Protein AF-A0A6G1J8J0-F1 (afdb_monomer_lite)

Secondary structure (DSSP, 8-state):
-PPPP----PPTT----TT---EEEEETTEEEEE-TT---S--TT-EEEESS--TTSPTT--EEEEEEETTTTEEEEEETTTS--EEEEEEGGGEEEPPPP--

Radius of gyration: 15.96 Å; chains: 1; bounding box: 35×43×40 Å

Organism: NCBI:txid1168545

St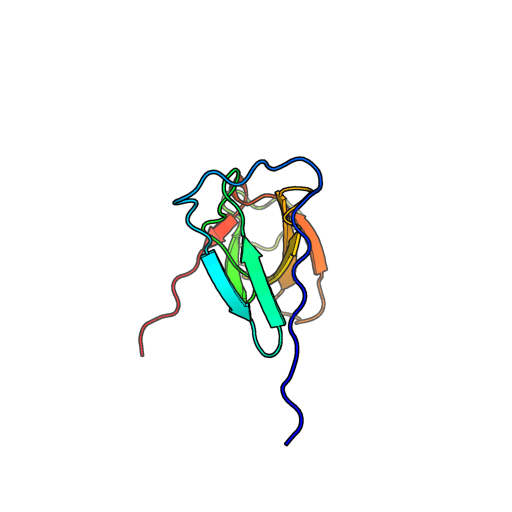ructure (mmCIF, N/CA/C/O backbone):
data_AF-A0A6G1J8J0-F1
#
_entry.id   AF-A0A6G1J8J0-F1
#
loop_
_atom_site.group_PDB
_atom_site.id
_atom_site.type_symbol
_atom_site.label_atom_id
_atom_site.label_alt_id
_atom_site.label_comp_id
_atom_site.label_asym_id
_atom_site.label_entity_id
_atom_site.label_seq_id
_atom_site.pdbx_PDB_ins_code
_atom_site.Cartn_x
_atom_site.Cartn_y
_atom_site.Cartn_z
_atom_site.occupancy
_atom_site.B_iso_or_equiv
_atom_site.auth_seq_id
_atom_site.auth_comp_id
_atom_site.auth_asym_id
_atom_site.auth_atom_id
_atom_site.pdbx_PDB_model_num
ATOM 1 N N . MET A 1 1 ? 1.899 -31.482 -17.831 1.00 40.88 1 MET A N 1
ATOM 2 C CA . MET A 1 1 ? 1.860 -30.150 -17.193 1.00 40.88 1 MET A CA 1
ATOM 3 C C . MET A 1 1 ? 2.142 -29.133 -18.278 1.00 40.88 1 MET A C 1
ATOM 5 O O . MET A 1 1 ? 3.188 -29.233 -18.908 1.00 40.88 1 MET A O 1
ATOM 9 N N . SER A 1 2 ? 1.194 -28.249 -18.578 1.00 36.06 2 SER A N 1
ATOM 10 C CA . SER A 1 2 ? 1.409 -27.183 -19.560 1.00 36.06 2 SER A CA 1
ATOM 11 C C . SER A 1 2 ? 2.278 -26.093 -18.926 1.00 36.06 2 SER A C 1
ATOM 13 O O . SER A 1 2 ? 2.018 -25.744 -17.773 1.00 36.06 2 SER A O 1
ATOM 15 N N . PRO A 1 3 ? 3.301 -25.563 -19.616 1.00 33.72 3 PRO A N 1
ATOM 16 C CA . PRO A 1 3 ? 4.051 -24.424 -19.105 1.00 33.72 3 PRO A CA 1
ATOM 17 C C . PRO A 1 3 ? 3.099 -23.232 -18.952 1.00 33.72 3 PRO A C 1
ATOM 19 O O . PRO A 1 3 ? 2.392 -22.868 -19.891 1.00 33.72 3 PRO A O 1
ATOM 22 N N . GLN A 1 4 ? 3.047 -22.656 -17.752 1.00 35.66 4 GLN A N 1
ATOM 23 C CA . GLN A 1 4 ? 2.359 -21.390 -17.534 1.00 35.66 4 GLN A CA 1
ATOM 24 C C . GLN A 1 4 ? 3.195 -20.290 -18.189 1.00 35.66 4 GLN A C 1
ATOM 26 O O . GLN A 1 4 ? 4.354 -20.086 -17.828 1.00 35.66 4 GLN A O 1
ATOM 31 N N . TYR A 1 5 ? 2.623 -19.618 -19.184 1.00 29.31 5 TYR A N 1
ATOM 32 C CA . TYR A 1 5 ? 3.220 -18.445 -19.809 1.00 29.31 5 T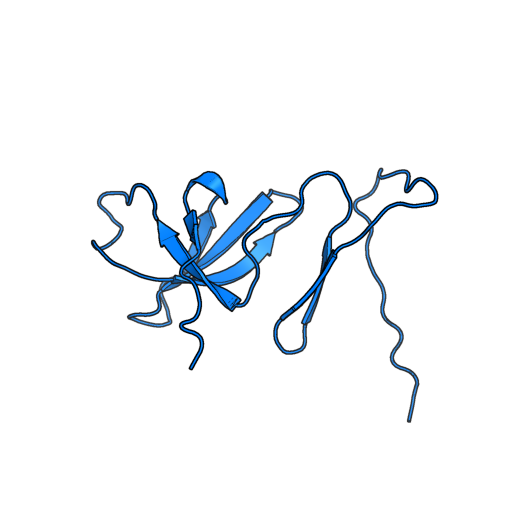YR A CA 1
ATOM 33 C C . TYR A 1 5 ? 2.746 -17.204 -19.061 1.00 29.31 5 TYR A C 1
ATOM 35 O O . TYR A 1 5 ? 1.547 -17.011 -18.877 1.00 29.31 5 TYR A O 1
ATOM 43 N N . TRP A 1 6 ? 3.693 -16.374 -18.635 1.00 35.69 6 TRP A N 1
ATOM 44 C CA . TRP A 1 6 ? 3.427 -15.144 -17.898 1.00 35.69 6 TRP A CA 1
ATOM 45 C C . TRP A 1 6 ? 3.633 -13.960 -18.844 1.00 35.69 6 TRP A C 1
ATOM 47 O O . TRP A 1 6 ? 4.663 -13.877 -19.517 1.00 35.69 6 TRP A O 1
ATOM 57 N N . SER A 1 7 ? 2.659 -13.053 -18.910 1.00 35.62 7 SER A N 1
ATOM 58 C CA . SER A 1 7 ? 2.751 -11.798 -19.662 1.00 35.62 7 SER A CA 1
ATOM 59 C C . SER A 1 7 ? 2.887 -10.624 -18.699 1.00 35.62 7 SER A C 1
ATOM 61 O O . SER A 1 7 ? 2.092 -10.506 -17.772 1.00 35.62 7 SER A O 1
ATOM 63 N N . TYR A 1 8 ? 3.854 -9.742 -18.938 1.00 46.91 8 TYR A N 1
AT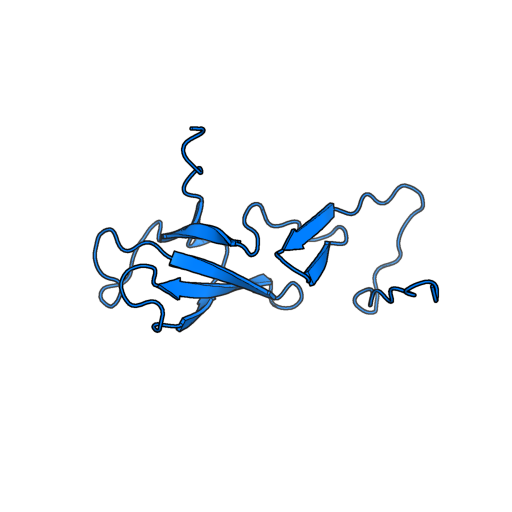OM 64 C CA . TYR A 1 8 ? 3.993 -8.468 -18.233 1.00 46.91 8 TYR A CA 1
ATOM 65 C C . TYR A 1 8 ? 3.660 -7.320 -19.195 1.00 46.91 8 TYR A C 1
ATOM 67 O O . TYR A 1 8 ? 4.128 -7.308 -20.335 1.00 46.91 8 TYR A O 1
ATOM 75 N N . GLU A 1 9 ? 2.861 -6.346 -18.754 1.00 41.25 9 GLU A N 1
ATOM 76 C CA . GLU A 1 9 ? 2.706 -5.073 -19.462 1.00 41.25 9 GLU A CA 1
ATOM 77 C C . GLU A 1 9 ? 3.725 -4.073 -18.913 1.00 41.25 9 GLU A C 1
ATOM 79 O O . GLU A 1 9 ? 3.651 -3.637 -17.767 1.00 41.25 9 GLU A O 1
ATOM 84 N N . LEU A 1 10 ? 4.683 -3.677 -19.750 1.00 48.38 10 LEU A N 1
ATOM 85 C CA . LEU A 1 10 ? 5.461 -2.471 -19.494 1.00 48.38 10 LEU A CA 1
ATOM 86 C C . LEU A 1 10 ? 4.556 -1.268 -19.759 1.00 48.38 10 LEU A C 1
ATOM 88 O O . LEU A 1 10 ? 3.943 -1.184 -20.826 1.00 48.38 10 LEU A O 1
ATOM 92 N N . LEU A 1 11 ? 4.499 -0.318 -18.822 1.00 46.97 11 LEU A N 1
ATOM 93 C CA . LEU A 1 11 ? 3.863 0.976 -19.069 1.00 46.97 11 LEU A CA 1
ATOM 94 C C . LEU A 1 11 ? 4.430 1.557 -20.374 1.00 46.97 11 LEU A C 1
ATOM 96 O O . LEU A 1 11 ? 5.647 1.697 -20.531 1.00 46.97 11 LEU A O 1
ATOM 100 N N . ARG A 1 12 ? 3.545 1.816 -21.349 1.00 40.31 12 ARG A N 1
ATOM 101 C CA . ARG A 1 12 ? 3.922 2.298 -22.686 1.00 40.31 12 ARG A CA 1
ATOM 102 C C . ARG A 1 12 ? 4.835 3.520 -22.555 1.00 40.31 12 ARG A C 1
ATOM 104 O O . ARG A 1 12 ? 4.400 4.559 -22.075 1.00 40.31 12 ARG A O 1
ATOM 111 N N . GLY A 1 13 ? 6.074 3.397 -23.035 1.00 40.97 13 GLY A N 1
ATOM 112 C CA . GLY A 1 13 ? 7.033 4.506 -23.121 1.00 40.97 13 GLY A CA 1
ATOM 113 C C . GLY A 1 13 ? 8.3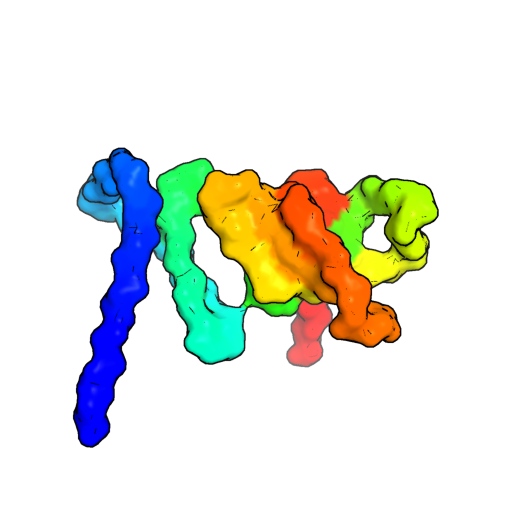62 4.280 -22.399 1.00 40.97 13 GLY A C 1
ATOM 114 O O . GLY A 1 13 ? 9.329 4.979 -22.702 1.00 40.97 13 GLY A O 1
ATOM 115 N N . SER A 1 14 ? 8.467 3.284 -21.516 1.00 47.03 14 SER A N 1
ATOM 116 C CA . SER A 1 14 ? 9.737 2.980 -20.849 1.00 47.03 14 SER A CA 1
ATOM 117 C C . SER A 1 14 ? 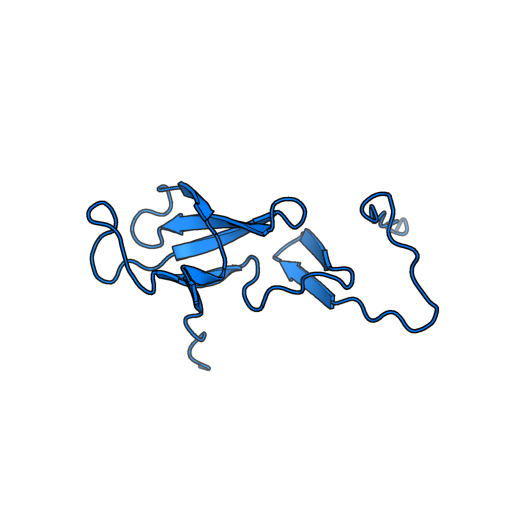10.708 2.285 -21.806 1.00 47.03 14 SER A C 1
ATOM 119 O O . SER A 1 14 ? 10.576 1.099 -22.108 1.00 47.03 14 SER A O 1
ATOM 121 N N . ARG A 1 15 ? 11.724 3.015 -22.281 1.00 49.56 15 ARG A N 1
ATOM 122 C CA . ARG A 1 15 ? 12.928 2.404 -22.860 1.00 49.56 15 ARG A CA 1
ATOM 123 C C . ARG A 1 15 ? 13.692 1.723 -21.730 1.00 49.56 15 ARG A C 1
ATOM 125 O O . ARG A 1 15 ? 14.364 2.384 -20.945 1.00 49.56 15 ARG A O 1
ATOM 132 N N . LEU A 1 16 ? 13.562 0.406 -21.635 1.00 54.16 16 LEU A N 1
ATOM 133 C CA . LEU A 1 16 ? 14.376 -0.385 -20.724 1.00 54.16 16 LEU A CA 1
ATOM 134 C C . LEU A 1 16 ? 15.806 -0.413 -21.263 1.00 54.16 16 LEU A C 1
ATOM 136 O O . LEU A 1 16 ? 16.075 -1.016 -22.301 1.00 54.16 16 LEU A O 1
ATOM 140 N N . ASN A 1 17 ? 16.723 0.260 -20.575 1.00 51.47 17 ASN A N 1
ATOM 141 C CA . ASN A 1 17 ? 18.141 0.142 -20.889 1.00 51.47 17 ASN A CA 1
ATOM 142 C C . ASN A 1 17 ? 18.640 -1.227 -20.407 1.00 51.47 17 ASN A C 1
ATOM 144 O O . ASN A 1 17 ? 18.181 -1.744 -19.384 1.00 51.47 17 ASN A O 1
ATOM 148 N N . GLN A 1 18 ? 19.582 -1.826 -21.131 1.00 44.19 18 GLN A N 1
ATOM 149 C CA . GLN A 1 18 ? 20.219 -3.070 -20.704 1.00 44.19 18 GLN A CA 1
ATOM 150 C C . GLN A 1 18 ? 20.824 -2.870 -19.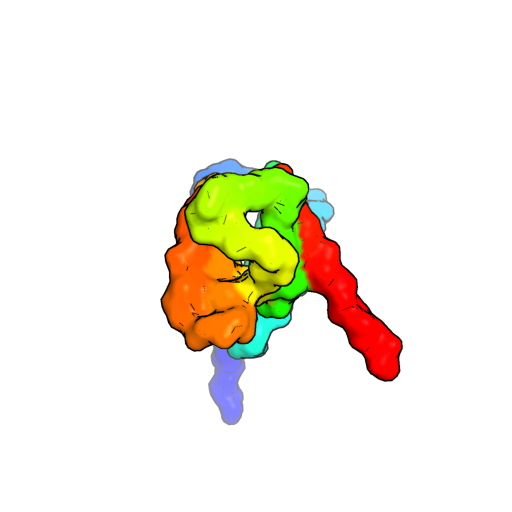298 1.00 44.19 18 GLN A C 1
ATOM 152 O O . GLN A 1 18 ? 21.498 -1.871 -19.058 1.00 44.19 18 GLN A O 1
ATOM 157 N N . GLY A 1 19 ? 20.531 -3.770 -18.353 1.00 50.53 19 GLY A N 1
ATOM 158 C CA . GLY A 1 19 ? 20.907 -3.610 -16.937 1.00 50.53 19 GLY A CA 1
ATOM 159 C C . GLY A 1 19 ? 19.839 -2.973 -16.038 1.00 50.53 19 GLY A C 1
ATOM 160 O O . GLY A 1 19 ? 20.079 -2.782 -14.847 1.00 50.53 19 GLY A O 1
ATOM 161 N N . THR A 1 20 ? 18.652 -2.677 -16.575 1.00 54.66 20 THR A N 1
ATOM 162 C CA . THR A 1 20 ? 17.501 -2.242 -15.778 1.00 54.66 20 THR A CA 1
ATOM 163 C C . THR A 1 20 ? 17.123 -3.300 -14.734 1.00 54.66 20 THR A C 1
ATOM 165 O O . THR A 1 20 ? 16.786 -4.430 -15.087 1.00 54.66 20 THR A O 1
ATOM 168 N N . LYS A 1 21 ? 17.173 -2.926 -13.449 1.00 53.00 21 LYS A N 1
ATOM 169 C CA . LYS A 1 21 ? 16.708 -3.762 -12.337 1.00 53.00 21 LYS A CA 1
ATOM 170 C C . LYS A 1 21 ? 15.197 -3.601 -12.178 1.00 53.00 21 LYS A C 1
ATOM 172 O O . LYS A 1 21 ? 14.703 -2.479 -12.149 1.00 53.00 21 LYS A O 1
ATOM 177 N N . PHE A 1 22 ? 14.497 -4.720 -12.048 1.00 60.97 22 PHE A N 1
ATOM 178 C CA . PHE A 1 22 ? 13.080 -4.777 -11.698 1.00 60.97 22 PHE A CA 1
ATOM 179 C C . PHE A 1 22 ? 12.954 -5.393 -10.314 1.00 60.97 22 PHE A C 1
ATOM 181 O O . PHE A 1 22 ? 13.773 -6.243 -9.951 1.00 60.97 22 PHE A O 1
ATOM 188 N N . LYS A 1 23 ? 11.926 -4.998 -9.565 1.00 59.50 23 LYS A N 1
ATOM 189 C CA . LYS A 1 23 ? 11.529 -5.723 -8.358 1.00 59.50 23 LYS A CA 1
ATOM 190 C C . LYS A 1 23 ? 10.295 -6.553 -8.677 1.00 59.50 23 LYS A C 1
ATOM 192 O O . LYS A 1 23 ? 9.352 -6.058 -9.293 1.00 59.50 23 LYS A O 1
ATOM 197 N N . VAL A 1 24 ? 10.350 -7.822 -8.297 1.00 62.34 24 VAL A N 1
ATOM 198 C CA . VAL A 1 24 ? 9.247 -8.769 -8.427 1.00 62.34 24 VAL A CA 1
ATOM 199 C C . VAL A 1 24 ? 8.788 -9.089 -7.017 1.00 62.34 24 VAL A C 1
ATOM 201 O O . VAL A 1 24 ? 9.596 -9.547 -6.210 1.00 62.34 24 VAL A O 1
ATOM 204 N N . VAL A 1 25 ? 7.522 -8.819 -6.722 1.00 59.97 25 VAL A N 1
ATOM 205 C CA . VAL A 1 25 ? 6.908 -9.137 -5.430 1.00 59.97 25 VAL A CA 1
ATOM 206 C C . VAL A 1 25 ? 5.792 -10.136 -5.671 1.00 59.97 25 VAL A C 1
ATOM 208 O O . VAL A 1 25 ? 4.992 -9.970 -6.593 1.00 59.97 25 VAL A O 1
ATOM 211 N N . LYS A 1 26 ? 5.786 -11.206 -4.879 1.00 54.44 26 LYS A N 1
ATOM 212 C CA . LYS A 1 26 ? 4.723 -12.203 -4.886 1.00 54.44 26 LYS A CA 1
ATOM 213 C C . LYS A 1 26 ? 3.749 -11.852 -3.768 1.00 54.44 26 LYS A C 1
ATOM 215 O O . LYS A 1 26 ? 4.169 -11.775 -2.622 1.00 54.44 26 LYS A O 1
ATOM 220 N N . ASP A 1 27 ? 2.489 -11.673 -4.127 1.00 55.44 27 ASP A N 1
ATOM 221 C CA . ASP A 1 27 ? 1.387 -11.333 -3.232 1.00 55.44 27 ASP A CA 1
ATOM 222 C C . ASP A 1 27 ? 0.294 -12.398 -3.407 1.00 55.44 27 ASP A C 1
ATOM 224 O O . ASP A 1 27 ? -0.432 -12.419 -4.405 1.00 55.44 27 ASP A O 1
ATOM 228 N N . GLY A 1 28 ? 0.279 -13.388 -2.509 1.00 64.56 28 GLY A N 1
ATOM 229 C CA . GLY A 1 28 ? -0.538 -14.594 -2.662 1.00 64.56 28 GLY A CA 1
ATOM 230 C C . GLY A 1 28 ? -0.282 -15.317 -3.995 1.00 64.56 28 GLY A C 1
ATOM 231 O O . GLY A 1 28 ? 0.833 -15.780 -4.265 1.00 64.56 28 GLY A O 1
ATOM 232 N N . ASP A 1 29 ? -1.321 -15.408 -4.833 1.00 58.53 29 ASP A N 1
ATOM 233 C CA . ASP A 1 29 ? -1.263 -15.972 -6.194 1.00 58.53 29 ASP A CA 1
ATOM 234 C C . ASP A 1 29 ? -0.888 -14.939 -7.277 1.00 58.53 29 ASP A C 1
ATOM 236 O O . ASP A 1 29 ? -0.700 -15.293 -8.446 1.00 58.53 29 ASP A O 1
ATOM 240 N N . ARG A 1 30 ? -0.767 -13.656 -6.920 1.00 47.78 30 ARG A N 1
ATOM 241 C CA . ARG A 1 30 ? -0.411 -12.562 -7.831 1.00 47.78 30 ARG A CA 1
ATOM 242 C C . ARG A 1 30 ? 1.097 -12.306 -7.809 1.00 47.78 30 ARG A C 1
ATOM 244 O O . ARG A 1 30 ? 1.779 -12.478 -6.801 1.00 47.78 30 ARG A O 1
ATOM 251 N N . VAL A 1 31 ? 1.633 -11.874 -8.949 1.00 60.50 31 VAL A N 1
ATOM 252 C CA . VAL A 1 31 ? 3.024 -11.420 -9.077 1.00 60.50 31 VAL A CA 1
ATOM 253 C C . VAL A 1 31 ? 3.020 -10.011 -9.644 1.00 60.50 31 VAL A C 1
ATOM 255 O O . VAL A 1 31 ? 2.577 -9.792 -10.771 1.00 60.50 31 VAL A O 1
ATOM 258 N N . ASN A 1 32 ? 3.550 -9.071 -8.869 1.00 59.50 32 ASN A N 1
ATOM 259 C CA . ASN A 1 32 ? 3.668 -7.668 -9.234 1.00 59.50 32 ASN A CA 1
ATOM 260 C C . ASN A 1 32 ? 5.099 -7.378 -9.714 1.00 59.50 32 ASN A C 1
ATOM 262 O O . ASN A 1 32 ? 6.072 -7.729 -9.043 1.00 59.50 32 ASN A O 1
ATOM 266 N N . VAL A 1 33 ? 5.237 -6.751 -10.889 1.00 61.75 33 VAL A N 1
ATOM 267 C CA . VAL A 1 33 ? 6.534 -6.393 -11.493 1.00 61.75 33 VAL A CA 1
ATOM 268 C C . VAL A 1 33 ? 6.650 -4.875 -11.588 1.00 61.75 33 VAL A C 1
ATOM 270 O O . VAL A 1 33 ? 5.908 -4.235 -12.330 1.00 61.75 33 VAL A O 1
ATOM 273 N N . TYR A 1 34 ? 7.621 -4.305 -10.877 1.00 62.69 34 TYR A N 1
ATOM 274 C CA . TYR A 1 34 ? 7.849 -2.861 -10.811 1.00 62.69 34 TYR A CA 1
ATOM 275 C C . TYR A 1 34 ? 9.069 -2.479 -11.663 1.00 62.69 34 TYR A C 1
ATOM 277 O O . TYR A 1 34 ? 10.176 -2.990 -11.458 1.00 62.69 34 TYR A O 1
ATOM 285 N N . ALA A 1 35 ? 8.861 -1.600 -12.650 1.00 54.56 35 ALA A N 1
ATOM 286 C CA . ALA A 1 35 ? 9.914 -1.030 -13.496 1.00 54.56 35 ALA A CA 1
ATOM 287 C C . ALA A 1 35 ? 10.533 0.230 -12.850 1.00 54.56 35 ALA A C 1
ATOM 289 O O . ALA A 1 35 ? 9.883 0.868 -12.023 1.00 54.56 35 ALA A O 1
ATOM 290 N N . PRO A 1 36 ? 11.759 0.644 -13.225 1.00 52.62 36 PRO A N 1
ATOM 291 C CA . PRO A 1 36 ? 12.391 1.819 -12.626 1.00 52.62 36 PRO A CA 1
ATOM 292 C C . PRO A 1 36 ? 11.636 3.106 -12.953 1.00 52.62 36 PRO A C 1
ATOM 294 O O . PRO A 1 36 ? 11.299 3.364 -14.108 1.00 52.62 36 PRO A O 1
ATOM 297 N N . GLY A 1 37 ? 11.440 3.936 -11.929 1.00 56.41 37 GLY A N 1
ATOM 298 C CA . GLY A 1 37 ? 10.787 5.246 -12.012 1.00 56.41 37 GLY A CA 1
ATOM 299 C C . GLY A 1 37 ? 9.988 5.577 -10.750 1.00 56.41 37 GLY A C 1
ATOM 300 O O . GLY A 1 37 ? 9.921 6.738 -10.352 1.00 56.41 37 GLY A O 1
ATOM 301 N N . TRP A 1 38 ? 9.439 4.546 -10.105 1.00 62.53 38 TRP A N 1
ATOM 302 C CA . TRP A 1 38 ? 8.935 4.554 -8.735 1.00 62.53 38 TRP A CA 1
ATOM 303 C C . TRP A 1 38 ? 8.918 3.105 -8.246 1.00 62.53 38 TRP A C 1
ATOM 305 O O . TRP A 1 38 ? 8.266 2.253 -8.848 1.00 62.53 38 TRP A O 1
ATOM 315 N N . THR A 1 39 ? 9.697 2.831 -7.207 1.00 70.06 39 THR A N 1
ATOM 316 C CA . THR A 1 39 ? 9.689 1.549 -6.508 1.00 70.06 39 THR A CA 1
ATOM 317 C C . THR A 1 39 ? 9.129 1.863 -5.130 1.00 70.06 39 THR A C 1
ATOM 319 O O . THR A 1 39 ? 9.846 2.530 -4.385 1.00 70.06 39 THR A O 1
ATOM 322 N N . PRO A 1 40 ? 7.884 1.475 -4.813 1.00 71.62 40 PRO A N 1
ATOM 323 C CA . PRO A 1 40 ? 7.348 1.718 -3.482 1.00 71.62 40 PRO A CA 1
ATOM 324 C C . PRO A 1 40 ? 8.173 0.941 -2.445 1.00 71.62 40 PRO A C 1
ATOM 326 O O . PRO A 1 40 ? 8.810 -0.062 -2.771 1.00 71.62 40 PRO A O 1
ATOM 329 N N . GLU A 1 41 ? 8.218 1.412 -1.215 1.00 82.62 41 GLU A N 1
ATOM 330 C CA . GLU A 1 41 ? 8.737 0.696 -0.052 1.00 82.62 41 GLU A CA 1
ATOM 331 C C . GLU A 1 41 ? 7.657 -0.191 0.583 1.00 82.62 41 GLU A C 1
ATOM 333 O O . GLU A 1 41 ? 8.011 -1.195 1.195 1.00 82.62 41 GLU A O 1
ATOM 338 N N . ILE A 1 42 ? 6.379 0.123 0.337 1.00 84.88 42 ILE A N 1
ATOM 339 C CA . ILE A 1 42 ? 5.192 -0.612 0.795 1.00 84.88 42 ILE A CA 1
ATOM 340 C C . ILE A 1 42 ? 4.582 -1.446 -0.352 1.00 84.88 42 ILE A C 1
ATOM 342 O O . ILE A 1 42 ? 4.506 -0.998 -1.501 1.00 84.88 42 ILE A O 1
ATOM 346 N N . TYR A 1 43 ? 4.111 -2.658 -0.062 1.00 80.88 43 TYR A N 1
ATOM 347 C CA . TYR A 1 43 ? 3.563 -3.616 -1.028 1.00 80.88 43 TYR A CA 1
ATOM 348 C C . TYR A 1 43 ? 2.222 -4.208 -0.596 1.00 80.88 43 TYR A C 1
ATOM 350 O O . TYR A 1 43 ? 1.807 -4.079 0.548 1.00 80.88 43 TYR A O 1
ATOM 358 N N . GLY A 1 44 ? 1.544 -4.873 -1.541 1.00 82.75 44 GLY A N 1
ATOM 359 C CA . GLY A 1 44 ? 0.363 -5.686 -1.238 1.00 82.75 44 GLY A CA 1
ATOM 360 C C . GLY A 1 44 ? 0.683 -6.743 -0.182 1.00 82.75 44 GLY A C 1
ATOM 361 O O . GLY A 1 44 ? 1.704 -7.426 -0.292 1.00 82.75 44 GLY A O 1
ATOM 362 N N . GLY A 1 45 ? -0.175 -6.829 0.832 1.00 83.62 45 GLY A N 1
ATOM 363 C CA . GLY A 1 45 ? -0.009 -7.665 2.017 1.00 83.62 45 GLY A CA 1
ATOM 364 C C . GLY A 1 45 ? 0.672 -6.976 3.201 1.00 83.62 45 GLY A C 1
ATOM 365 O O . GLY A 1 45 ? 0.514 -7.456 4.321 1.00 83.62 45 GLY A O 1
ATOM 366 N N . ASP A 1 46 ? 1.371 -5.854 2.998 1.00 87.50 46 ASP A N 1
ATOM 367 C CA . ASP A 1 46 ? 2.034 -5.153 4.100 1.00 87.50 46 ASP A CA 1
ATOM 368 C C . ASP A 1 46 ? 0.999 -4.519 5.038 1.00 87.50 46 ASP A C 1
ATOM 370 O O . ASP A 1 46 ? -0.016 -3.960 4.601 1.00 87.50 46 ASP A O 1
ATOM 374 N N . LYS A 1 47 ? 1.292 -4.552 6.339 1.00 93.12 47 LYS A N 1
ATOM 375 C CA . LYS A 1 47 ? 0.545 -3.790 7.339 1.00 93.12 47 LYS A CA 1
ATOM 376 C C . LYS A 1 47 ? 1.067 -2.369 7.422 1.00 93.12 47 LYS A C 1
ATOM 378 O O . LYS A 1 47 ? 2.272 -2.129 7.448 1.00 93.12 47 LYS A O 1
ATOM 383 N N . VAL A 1 48 ? 0.155 -1.414 7.507 1.00 94.06 48 VAL A N 1
ATOM 384 C CA . VAL A 1 48 ? 0.461 0.015 7.529 1.00 94.06 48 VAL A CA 1
ATOM 385 C C . VAL A 1 48 ? -0.426 0.760 8.519 1.00 94.06 48 VAL A C 1
ATOM 387 O O . VAL A 1 48 ? -1.492 0.298 8.932 1.00 94.06 48 VAL A O 1
ATOM 390 N N . LYS A 1 49 ? 0.004 1.967 8.869 1.00 94.81 49 LYS A N 1
ATOM 391 C CA . LYS A 1 49 ? -0.802 2.975 9.567 1.00 94.81 49 LYS A CA 1
ATOM 392 C C . LYS A 1 49 ? -0.583 4.342 8.928 1.00 94.81 49 LYS A C 1
ATOM 394 O O . LYS A 1 49 ? 0.438 4.576 8.283 1.00 94.81 49 LYS A O 1
ATOM 399 N N . PHE A 1 50 ? -1.515 5.261 9.151 1.00 93.94 50 PHE A N 1
ATOM 400 C CA . PHE A 1 50 ? -1.351 6.645 8.713 1.00 93.94 50 PHE A CA 1
ATOM 401 C C . PHE A 1 50 ? -0.352 7.391 9.604 1.00 93.94 50 PHE A C 1
ATOM 403 O O . PHE A 1 50 ? -0.449 7.334 10.830 1.00 93.94 50 PHE A O 1
ATOM 410 N N . ILE A 1 51 ? 0.565 8.144 8.990 1.00 93.19 51 ILE A N 1
ATOM 411 C CA . ILE A 1 51 ? 1.505 9.025 9.707 1.00 93.19 51 ILE A CA 1
ATOM 412 C C . ILE A 1 51 ? 0.738 10.168 10.387 1.00 93.19 51 ILE A C 1
ATOM 414 O O . ILE A 1 51 ? 1.000 10.503 11.539 1.00 93.19 51 ILE A O 1
ATOM 418 N N . ASN A 1 52 ? -0.222 10.754 9.666 1.00 90.75 52 ASN A N 1
ATOM 419 C CA . ASN A 1 52 ? -1.078 11.843 10.135 1.00 90.75 52 ASN A CA 1
ATOM 420 C C . ASN A 1 52 ? -2.548 11.497 9.834 1.00 90.75 52 ASN A C 1
ATOM 422 O O . ASN A 1 52 ? -3.066 11.926 8.801 1.00 90.75 52 ASN A O 1
ATOM 426 N N . PRO A 1 53 ? -3.217 10.693 10.680 1.00 89.19 53 PRO A N 1
ATOM 427 C CA . PRO A 1 53 ? -4.599 10.292 10.440 1.00 89.19 53 PRO A CA 1
ATOM 428 C C . PRO A 1 53 ? -5.539 11.505 10.429 1.00 89.19 53 PRO A C 1
ATOM 430 O O . PRO A 1 53 ? -5.463 12.387 11.288 1.00 89.19 53 PRO A O 1
ATOM 433 N N . GLY A 1 54 ? -6.436 11.546 9.441 1.00 85.88 54 GLY A N 1
ATOM 434 C CA . GLY A 1 54 ? -7.537 12.507 9.403 1.00 85.88 54 GLY A CA 1
ATOM 435 C C . GLY A 1 54 ? -8.594 12.213 10.479 1.00 85.88 54 GLY A C 1
ATOM 436 O O . GLY A 1 54 ? -8.583 11.141 11.078 1.00 85.88 54 GLY A O 1
ATOM 437 N N . PRO A 1 55 ? -9.557 13.123 10.705 1.00 86.00 55 PRO A N 1
ATOM 438 C CA . PRO A 1 55 ? -10.583 12.960 11.743 1.00 86.00 55 PRO A CA 1
ATOM 439 C C . PRO A 1 55 ? -11.517 11.760 11.519 1.00 86.00 55 PRO A C 1
ATOM 441 O O . PRO A 1 55 ? -12.185 11.322 12.450 1.00 86.00 55 PRO A O 1
ATOM 444 N N . GLU A 1 56 ? -11.585 11.250 10.289 1.00 86.25 56 GLU A N 1
ATOM 445 C CA . GLU A 1 56 ? -12.390 10.083 9.911 1.00 86.25 56 GLU A CA 1
ATOM 446 C C . GLU A 1 56 ? -11.650 8.756 10.145 1.00 86.25 56 GLU A C 1
ATOM 448 O O . GLU A 1 56 ? -12.262 7.693 10.096 1.00 86.25 56 GLU A O 1
ATOM 453 N N . ILE A 1 57 ? -10.343 8.813 10.421 1.00 86.50 57 ILE A N 1
ATOM 454 C CA . ILE A 1 57 ? -9.499 7.646 10.663 1.00 86.50 57 ILE A CA 1
ATOM 455 C C . ILE A 1 57 ? -9.387 7.434 12.179 1.00 86.50 57 ILE A C 1
ATOM 457 O O . ILE A 1 57 ? -8.877 8.318 12.873 1.00 86.50 57 ILE A O 1
ATOM 461 N N . PRO A 1 58 ? -9.831 6.283 12.721 1.00 84.06 58 PRO A N 1
ATOM 462 C CA . PRO A 1 58 ? -9.699 6.004 14.145 1.00 84.06 58 PRO A CA 1
ATOM 463 C C . PRO A 1 58 ? -8.233 6.027 14.590 1.00 84.06 58 PRO A C 1
ATOM 465 O O . PRO A 1 58 ? -7.347 5.517 13.900 1.00 84.06 58 PRO A O 1
ATOM 468 N N . GLU A 1 59 ? -7.975 6.601 15.765 1.00 82.56 59 GLU A N 1
ATOM 469 C CA . GLU A 1 59 ? -6.630 6.638 16.335 1.00 82.56 59 GLU A CA 1
ATOM 470 C C . GLU A 1 59 ? -6.106 5.211 16.558 1.00 82.56 59 GLU A C 1
ATOM 472 O O . GLU A 1 59 ? -6.786 4.367 17.142 1.00 82.56 59 GLU A O 1
ATOM 477 N N . GLY A 1 60 ? -4.896 4.934 16.063 1.00 84.31 60 GLY A N 1
ATOM 478 C CA . GLY A 1 60 ? -4.279 3.609 16.155 1.00 84.31 60 GLY A CA 1
ATOM 479 C C . GLY A 1 60 ? -4.854 2.551 15.206 1.00 84.31 60 GLY A C 1
ATOM 480 O O . GLY A 1 60 ? -4.490 1.386 15.341 1.00 84.31 60 GLY A O 1
ATOM 481 N N . ALA A 1 61 ? -5.725 2.919 14.257 1.00 89.75 61 ALA A N 1
ATOM 482 C CA . ALA A 1 61 ? -6.187 1.994 13.225 1.00 89.75 61 ALA A CA 1
ATOM 483 C C . ALA A 1 61 ? -5.018 1.489 12.363 1.00 89.75 61 ALA A C 1
ATOM 485 O O . ALA A 1 61 ? -4.170 2.274 11.921 1.00 89.75 61 ALA A O 1
ATOM 486 N N . THR A 1 62 ? -5.010 0.183 12.105 1.00 94.00 62 THR A N 1
ATOM 487 C CA . THR A 1 62 ? -4.076 -0.477 11.191 1.00 94.00 62 THR A CA 1
ATOM 488 C C . THR A 1 62 ? -4.820 -0.976 9.967 1.00 94.00 62 THR A C 1
ATOM 490 O O . THR A 1 62 ? -6.016 -1.280 10.017 1.00 94.00 62 THR A O 1
ATOM 493 N N . TYR A 1 63 ? -4.099 -1.022 8.859 1.00 94.31 63 TYR A N 1
ATOM 494 C CA . TYR A 1 63 ? -4.636 -1.435 7.581 1.00 94.31 63 TYR A CA 1
ATOM 495 C C . TYR A 1 63 ? -3.680 -2.410 6.917 1.00 94.31 63 TYR A C 1
ATOM 497 O O . TYR A 1 63 ? -2.464 -2.260 7.021 1.00 94.31 63 TYR A O 1
ATOM 505 N N . THR A 1 64 ? -4.236 -3.344 6.162 1.00 93.25 64 THR A N 1
ATOM 506 C CA . THR A 1 64 ? -3.486 -4.173 5.227 1.00 93.25 64 THR A CA 1
ATOM 507 C C . THR A 1 64 ? -3.601 -3.570 3.832 1.00 93.25 64 THR A C 1
ATOM 509 O O . THR A 1 64 ? -4.682 -3.161 3.400 1.00 93.25 64 THR A O 1
ATOM 512 N N . VAL A 1 65 ? -2.491 -3.501 3.105 1.00 90.19 65 VAL A N 1
ATOM 513 C CA . VAL A 1 65 ? -2.500 -3.078 1.702 1.00 90.19 65 VAL A CA 1
ATOM 514 C C . VAL A 1 65 ? -3.114 -4.189 0.855 1.00 90.19 65 VAL A C 1
ATOM 516 O O . VAL A 1 65 ? -2.518 -5.248 0.689 1.00 90.19 65 VAL A O 1
ATOM 519 N N . ASP A 1 66 ? -4.286 -3.942 0.278 1.00 88.06 66 ASP A N 1
ATOM 520 C CA . ASP A 1 66 ? -4.929 -4.882 -0.647 1.00 88.06 66 ASP A CA 1
ATOM 521 C C . ASP A 1 66 ? -4.279 -4.833 -2.033 1.00 88.06 66 ASP A C 1
ATOM 523 O O . ASP A 1 66 ? -4.019 -5.859 -2.662 1.00 88.06 66 ASP A O 1
ATOM 527 N N . SER A 1 67 ? -3.992 -3.628 -2.534 1.00 84.06 67 SER A N 1
ATOM 528 C CA . SER A 1 67 ? -3.376 -3.475 -3.850 1.00 84.06 67 SER A CA 1
ATOM 529 C C . SER A 1 67 ? -2.624 -2.161 -4.026 1.00 84.06 67 SER A C 1
ATOM 531 O O . SER A 1 67 ? -2.877 -1.159 -3.355 1.00 84.06 67 SER A O 1
ATOM 533 N N . VAL A 1 68 ? -1.682 -2.174 -4.973 1.00 82.38 68 VAL A N 1
ATOM 534 C CA . VAL A 1 68 ? -0.856 -1.021 -5.348 1.00 82.38 68 VAL A CA 1
ATOM 535 C C . VAL A 1 68 ? -1.079 -0.704 -6.824 1.00 82.38 68 VAL A C 1
ATOM 537 O O . VAL A 1 68 ? -0.734 -1.505 -7.697 1.00 82.38 68 VAL A O 1
ATOM 540 N N . ASP A 1 69 ? -1.604 0.484 -7.121 1.00 80.38 69 ASP A N 1
ATOM 541 C CA . ASP A 1 69 ? -1.677 1.010 -8.482 1.00 80.38 69 ASP A CA 1
ATOM 542 C C . ASP A 1 69 ? -0.387 1.769 -8.818 1.00 80.38 69 ASP A C 1
ATOM 544 O O . ASP A 1 69 ? -0.136 2.900 -8.398 1.00 80.38 69 ASP A O 1
ATOM 548 N N . VAL A 1 70 ? 0.447 1.132 -9.635 1.00 73.25 70 VAL A N 1
ATOM 549 C CA . VAL A 1 70 ? 1.732 1.678 -10.090 1.00 73.25 70 VAL A CA 1
ATOM 550 C C . VAL A 1 70 ? 1.613 2.824 -11.094 1.00 73.25 70 VAL A C 1
ATOM 552 O O . VAL A 1 70 ? 2.580 3.566 -11.285 1.00 73.25 70 VAL A O 1
ATOM 555 N N . ARG A 1 71 ? 0.467 2.975 -11.771 1.00 73.06 71 ARG A N 1
ATOM 556 C CA . ARG A 1 71 ? 0.231 4.057 -12.739 1.00 73.06 71 ARG A CA 1
ATOM 557 C C . ARG A 1 71 ? -0.035 5.362 -12.017 1.00 73.06 71 ARG A C 1
ATOM 559 O O . ARG A 1 71 ? 0.536 6.385 -12.394 1.00 73.06 71 ARG A O 1
ATOM 566 N N . THR A 1 72 ? -0.890 5.316 -11.005 1.00 78.75 72 THR A N 1
ATOM 567 C CA . THR A 1 72 ? -1.288 6.483 -10.206 1.00 78.75 72 THR A CA 1
ATOM 568 C C . THR A 1 72 ? -0.423 6.675 -8.969 1.00 78.75 72 THR A C 1
ATOM 570 O O . THR A 1 72 ? -0.439 7.756 -8.393 1.00 78.75 72 THR A O 1
ATOM 573 N N . ARG A 1 73 ? 0.398 5.679 -8.624 1.00 82.75 73 ARG A N 1
ATOM 574 C CA . ARG A 1 73 ? 1.248 5.648 -7.428 1.00 82.75 73 ARG A CA 1
ATOM 575 C C . ARG A 1 73 ? 0.449 5.690 -6.134 1.00 82.75 73 ARG A C 1
ATOM 577 O O . ARG A 1 73 ? 0.783 6.427 -5.207 1.00 82.75 73 ARG A O 1
ATOM 584 N N . THR A 1 74 ? -0.622 4.907 -6.111 1.00 87.94 74 THR A N 1
ATOM 585 C CA . THR A 1 74 ? -1.581 4.890 -5.012 1.00 87.94 74 THR A CA 1
ATOM 586 C C . THR A 1 74 ? -1.847 3.486 -4.491 1.00 87.94 74 THR A C 1
ATOM 588 O O . THR A 1 74 ? -1.609 2.496 -5.179 1.00 87.94 74 THR A O 1
ATOM 591 N N . PHE A 1 75 ? -2.385 3.420 -3.283 1.00 89.94 75 PHE A N 1
ATOM 592 C CA . PHE A 1 75 ? -2.653 2.218 -2.517 1.00 89.94 75 PHE A CA 1
ATOM 593 C C . PHE A 1 75 ? -4.152 2.101 -2.260 1.00 89.94 75 PHE A C 1
ATOM 595 O O . PHE A 1 75 ? -4.848 3.107 -2.082 1.00 89.94 75 PHE A O 1
ATOM 602 N N . THR A 1 76 ? -4.618 0.858 -2.241 1.00 91.56 76 THR A N 1
ATOM 603 C CA . THR A 1 76 ? -5.924 0.479 -1.709 1.00 91.56 76 THR A CA 1
ATOM 604 C C . THR A 1 76 ? -5.695 -0.286 -0.417 1.00 91.56 76 THR A C 1
ATOM 606 O O . THR A 1 76 ? -4.898 -1.225 -0.391 1.00 91.56 76 THR A O 1
ATOM 609 N N . LEU A 1 77 ? -6.351 0.144 0.653 1.00 93.62 77 LEU A N 1
ATOM 610 C CA . LEU A 1 77 ? -6.155 -0.351 2.009 1.00 93.62 77 LEU A CA 1
ATOM 611 C C . LEU A 1 77 ? -7.442 -0.979 2.528 1.00 93.62 77 LEU A C 1
ATOM 613 O O . LEU A 1 77 ? -8.517 -0.440 2.280 1.00 93.62 77 LEU A O 1
ATOM 617 N N . VAL A 1 78 ? -7.319 -2.057 3.293 1.00 93.25 78 VAL A N 1
ATOM 618 C CA . VAL A 1 78 ? -8.418 -2.700 4.020 1.00 93.25 78 VAL A CA 1
ATOM 619 C C . VAL A 1 78 ? -8.152 -2.555 5.511 1.00 93.25 78 VAL A C 1
ATOM 621 O O . VAL A 1 78 ? -7.042 -2.814 5.968 1.00 93.25 78 VAL A O 1
ATOM 624 N N . ASN A 1 79 ? -9.145 -2.101 6.272 1.00 90.69 79 ASN A N 1
ATOM 625 C CA . ASN A 1 79 ? -9.018 -1.940 7.719 1.00 90.69 79 ASN A CA 1
ATOM 626 C C . ASN A 1 79 ? -8.957 -3.308 8.414 1.00 90.69 79 ASN A C 1
ATOM 628 O O . ASN A 1 79 ? -9.823 -4.155 8.205 1.00 90.69 79 ASN A O 1
ATOM 632 N N . ASP A 1 80 ? -7.968 -3.515 9.283 1.00 86.50 80 ASP A N 1
ATOM 633 C CA . ASP A 1 80 ? -7.784 -4.795 9.978 1.00 86.50 80 ASP A CA 1
ATOM 634 C C . ASP A 1 80 ? -8.826 -5.041 11.086 1.00 86.50 80 ASP A C 1
ATOM 636 O O . ASP A 1 80 ? -8.996 -6.175 11.536 1.00 86.50 80 ASP A O 1
ATOM 640 N N . GLN A 1 81 ? -9.509 -3.995 11.566 1.00 81.94 81 GLN A N 1
ATOM 641 C CA . GLN A 1 81 ? -10.490 -4.100 12.652 1.00 81.94 81 GLN A CA 1
ATOM 642 C C . GLN A 1 81 ? -11.820 -4.696 12.190 1.00 81.94 81 GLN A C 1
ATOM 644 O O . GLN A 1 81 ? -12.437 -5.456 12.938 1.00 81.94 81 GLN A O 1
ATOM 649 N N . ASP A 1 82 ? -12.274 -4.331 10.990 1.00 80.31 82 ASP A N 1
ATOM 650 C CA . ASP A 1 82 ? -13.555 -4.777 10.433 1.00 80.31 82 ASP A CA 1
ATOM 651 C C . ASP A 1 82 ? -13.404 -5.647 9.176 1.00 80.31 82 ASP A C 1
ATOM 653 O O . ASP A 1 82 ? -14.335 -6.373 8.837 1.00 80.31 82 ASP A O 1
ATOM 657 N N . GLY A 1 83 ? -12.237 -5.637 8.521 1.00 75.00 83 GLY A N 1
ATOM 658 C CA . GLY A 1 83 ? -11.963 -6.393 7.298 1.00 75.00 83 GLY A CA 1
ATOM 659 C C . GLY A 1 83 ? -12.767 -5.936 6.077 1.00 75.00 83 GLY A C 1
ATOM 660 O O . GLY A 1 83 ? -12.720 -6.603 5.044 1.00 75.00 83 GLY A O 1
ATOM 661 N N . GLU A 1 84 ? -13.517 -4.836 6.179 1.00 75.12 84 GLU A N 1
ATOM 662 C CA . GLU A 1 84 ? -14.492 -4.401 5.170 1.00 75.12 84 GLU A CA 1
ATOM 663 C C . GLU A 1 84 ? -14.281 -2.954 4.722 1.00 75.12 84 GLU A C 1
ATOM 665 O O . GLU A 1 84 ? -14.606 -2.614 3.583 1.00 75.12 84 GLU A O 1
ATOM 670 N N . SER A 1 85 ? -13.737 -2.091 5.582 1.00 78.00 85 SER A N 1
ATOM 671 C CA . SER A 1 85 ? -13.506 -0.693 5.229 1.00 78.00 85 SER A CA 1
ATOM 672 C C . SER A 1 85 ? -12.358 -0.578 4.227 1.00 78.00 85 SER A C 1
ATOM 674 O O . SER A 1 85 ? -11.208 -0.864 4.562 1.00 78.00 85 SER A O 1
ATOM 676 N N . VAL A 1 86 ? -12.679 -0.126 3.010 1.00 87.12 86 VAL A N 1
ATOM 677 C CA . VAL A 1 86 ? -11.717 0.080 1.919 1.00 87.12 86 VAL A CA 1
ATOM 678 C C . VAL A 1 86 ? -11.414 1.567 1.751 1.00 87.12 86 VAL A C 1
ATOM 680 O O . VAL A 1 86 ? -12.324 2.372 1.547 1.00 87.12 86 VAL A O 1
ATOM 683 N N . LEU A 1 87 ? -10.132 1.930 1.800 1.00 89.31 87 LEU A N 1
ATOM 684 C CA . LEU A 1 87 ? -9.643 3.263 1.444 1.00 89.31 87 LEU A CA 1
ATOM 685 C C . LEU A 1 87 ? -8.869 3.177 0.135 1.00 89.31 87 LEU A C 1
ATOM 687 O O . LEU A 1 87 ? -7.934 2.391 0.022 1.00 89.31 87 LEU A O 1
ATOM 691 N N . GLU A 1 88 ? -9.239 3.992 -0.845 1.00 92.06 88 GLU A N 1
ATOM 692 C CA . GLU A 1 88 ? -8.642 3.977 -2.181 1.00 92.06 88 GLU A CA 1
ATOM 693 C C . GLU A 1 88 ? -7.827 5.245 -2.439 1.00 92.06 88 GLU A C 1
ATOM 695 O O . GLU A 1 88 ? -8.070 6.300 -1.854 1.00 92.06 88 GLU A O 1
ATOM 700 N N . SER A 1 89 ? -6.910 5.170 -3.404 1.00 92.25 89 SER A N 1
ATOM 701 C CA . SER A 1 89 ? -6.134 6.323 -3.885 1.00 92.25 89 SER A CA 1
ATOM 702 C C . SER A 1 89 ? -5.214 6.966 -2.832 1.00 92.25 89 SER A C 1
ATOM 704 O O . SER A 1 89 ? -4.866 8.139 -2.959 1.00 92.25 89 SER A O 1
ATOM 706 N N . ILE A 1 90 ? -4.783 6.202 -1.824 1.00 93.69 90 ILE A N 1
ATOM 707 C CA . ILE A 1 90 ? -3.864 6.671 -0.773 1.00 93.69 90 ILE A CA 1
ATOM 708 C C . ILE A 1 90 ? -2.438 6.715 -1.314 1.00 93.69 90 ILE A C 1
ATOM 710 O O . ILE A 1 90 ? -2.070 5.861 -2.112 1.00 93.69 90 ILE A O 1
ATOM 714 N N . THR A 1 91 ? -1.615 7.677 -0.917 1.00 91.81 91 THR A N 1
ATOM 715 C CA . THR A 1 91 ? -0.210 7.756 -1.342 1.00 91.81 91 THR A CA 1
ATOM 716 C C . THR A 1 91 ? 0.740 7.185 -0.293 1.00 91.81 91 THR A C 1
ATOM 718 O O . THR A 1 91 ? 0.472 7.221 0.902 1.00 91.81 91 THR A O 1
ATOM 721 N N . GLU A 1 92 ? 1.899 6.690 -0.733 1.00 88.12 92 GLU A N 1
ATOM 722 C CA . GLU A 1 92 ? 2.913 6.113 0.167 1.00 88.12 92 GLU A CA 1
ATOM 723 C C . GLU A 1 92 ? 3.371 7.087 1.260 1.00 88.12 92 GLU A C 1
ATOM 725 O O . GLU A 1 92 ? 3.595 6.686 2.392 1.00 88.12 92 GLU A O 1
ATOM 730 N N . GLY A 1 93 ? 3.460 8.384 0.943 1.00 90.81 93 GLY A N 1
ATOM 731 C CA . GLY A 1 93 ? 3.884 9.410 1.901 1.00 90.81 93 GLY A CA 1
ATOM 732 C C . GLY A 1 93 ? 2.887 9.673 3.033 1.00 90.81 93 GLY A C 1
ATOM 733 O O . GLY A 1 93 ? 3.208 10.416 3.957 1.00 90.81 93 GLY A O 1
ATOM 734 N N . GLU A 1 94 ? 1.687 9.097 2.967 1.00 93.75 94 GLU A N 1
ATOM 735 C CA . GLU A 1 94 ? 0.688 9.153 4.038 1.00 93.75 94 GLU A CA 1
ATOM 736 C C . GLU A 1 94 ? 0.826 7.982 5.017 1.00 93.75 94 GLU A C 1
ATOM 738 O O . GLU A 1 94 ? 0.208 8.001 6.085 1.00 93.75 94 GLU A O 1
ATOM 743 N N . LEU A 1 95 ? 1.641 6.983 4.670 1.00 94.12 95 LEU A N 1
ATOM 744 C CA . LEU A 1 95 ? 1.689 5.684 5.321 1.00 94.12 95 LEU A CA 1
ATOM 745 C C . LEU A 1 95 ? 3.056 5.406 5.941 1.00 94.12 95 LEU A C 1
ATOM 747 O O . LEU A 1 95 ? 4.102 5.795 5.430 1.00 94.12 95 LEU A O 1
ATOM 751 N N . GLU A 1 96 ? 3.032 4.673 7.045 1.00 94.25 96 GLU A N 1
ATOM 752 C CA . GLU A 1 96 ? 4.201 4.052 7.655 1.00 94.25 96 GLU A CA 1
ATOM 753 C C . GLU A 1 96 ? 3.962 2.540 7.713 1.00 94.25 96 GLU A C 1
ATOM 755 O O . GLU A 1 96 ? 2.919 2.098 8.206 1.00 94.25 96 GLU A O 1
ATOM 760 N N . ALA A 1 97 ? 4.919 1.758 7.204 1.00 91.94 97 ALA A N 1
ATOM 761 C CA . ALA A 1 97 ? 4.888 0.304 7.307 1.00 91.94 97 ALA A CA 1
ATOM 762 C C . ALA A 1 97 ? 5.038 -0.131 8.768 1.00 91.94 97 ALA A C 1
ATOM 764 O O . ALA A 1 97 ? 5.901 0.362 9.500 1.00 91.94 97 ALA A O 1
ATOM 765 N N . ILE A 1 98 ? 4.201 -1.072 9.185 1.00 91.69 98 ILE A N 1
ATOM 766 C CA . ILE A 1 98 ? 4.313 -1.753 10.467 1.00 91.69 98 ILE A CA 1
ATOM 767 C C . ILE A 1 98 ? 5.157 -3.002 10.201 1.00 91.69 98 ILE A C 1
ATOM 769 O O . ILE A 1 98 ? 4.743 -3.825 9.385 1.00 91.69 98 ILE A O 1
ATOM 773 N N . PRO A 1 99 ? 6.339 -3.142 10.825 1.00 85.75 99 PRO A N 1
ATOM 774 C CA . PRO A 1 99 ? 7.136 -4.347 10.657 1.00 85.75 99 PRO A CA 1
ATOM 775 C C . PRO A 1 99 ? 6.330 -5.550 11.150 1.00 85.75 99 PRO A C 1
ATOM 777 O O . PRO A 1 99 ? 5.734 -5.488 12.226 1.00 85.75 99 PRO A O 1
ATOM 780 N N . ASP A 1 100 ? 6.318 -6.632 10.373 1.00 74.69 100 ASP A N 1
ATOM 781 C CA . ASP A 1 100 ? 5.903 -7.923 10.907 1.00 74.69 100 ASP A CA 1
ATOM 782 C C . ASP A 1 100 ? 6.870 -8.262 12.046 1.00 74.69 100 ASP A C 1
ATOM 784 O O . ASP A 1 100 ? 8.087 -8.289 11.836 1.00 74.69 100 ASP A O 1
ATOM 788 N N . ASP A 1 101 ? 6.349 -8.445 13.263 1.00 64.19 101 ASP A N 1
ATOM 789 C CA . ASP A 1 101 ? 7.151 -8.977 14.362 1.00 64.19 101 ASP A CA 1
ATOM 790 C C . ASP A 1 101 ? 7.732 -10.320 13.887 1.00 64.19 101 ASP A C 1
ATOM 792 O O . ASP A 1 101 ? 6.993 -11.240 13.530 1.00 64.19 101 ASP A O 1
ATOM 796 N N . GLU A 1 102 ? 9.064 -10.403 13.805 1.00 47.44 102 GLU A N 1
ATOM 797 C CA . GLU A 1 102 ? 9.765 -11.658 13.542 1.00 47.44 102 GLU A CA 1
ATOM 798 C C . GLU A 1 102 ? 9.525 -12.590 14.746 1.00 47.44 102 GLU A C 1
ATOM 800 O O . GLU A 1 102 ? 10.212 -12.473 15.762 1.00 47.44 102 GLU A O 1
ATOM 805 N N . ASP A 1 103 ? 8.520 -13.468 14.647 1.00 43.78 103 ASP A N 1
ATOM 806 C CA . ASP A 1 103 ? 8.332 -14.627 15.540 1.00 43.78 103 ASP A CA 1
ATOM 807 C C . ASP A 1 103 ? 9.516 -15.615 15.458 1.00 43.78 103 ASP A C 1
ATOM 809 O O . ASP A 1 103 ? 9.954 -15.962 14.330 1.00 43.78 103 ASP A O 1
#

Sequence (103 aa):
MSPQYWSYELLRGSRLNQGTKFKVVKDGDRVNVYAPGWTPEIYGGDKVKFINPGPEIPEGATYTVDSVDVRTRTFTLVNDQDGESVLESITEGELEAIPDDED

Foldseek 3Di:
DDDDDDDDDDDPPDPDDPVFDWDWDDAPPDIDIHGPDDDAPDAQQFKKDFPDDDPVDDPPWIWGFHHADPVLQWTWTATPVPRPDIDTRHHSVRIDTDDDPPD

pLDDT: mean 72.17, std 19.39, range [29.31, 94.81]